Protein AF-A0A353NQR3-F1 (afdb_monomer_lite)

Foldseek 3Di:
DDDPFDQWEEEEEDAAAPVQALHKDKDAFWDQPCVVVPDGDDTTGRIYIYHHQYHDDPPVVVVVVVRDVVSVVVSVVVVVVVVVVVVVVCVVPPPDDPPPDDPPVVVPPDD

Secondary structure (DSSP, 8-state):
---SS---EEEEEEEE-GGGTT-EEEEES-B-TTGGGT-----B-SEEEEEEEEE-STTHHHHHHT--HHHHHHHHHHHHHHHHHHHHHHHHTTTS-------TTTTT---

Sequence (111 aa):
ERFPYPLIIAVDACLGQPKNIGSINMGKGHLQPGTGVHKTLPPVGEIFFSGVVNIGGYLEYLVLQNTRLSQVMKLADCIAQAIVTGHMLDKNNRELPSYKALSPDQARGVK

Structure (mmCIF, N/CA/C/O backbone):
data_AF-A0A353NQR3-F1
#
_entry.id   AF-A0A353NQR3-F1
#
loop_
_atom_site.group_PDB
_atom_site.id
_atom_site.type_symbol
_atom_site.label_atom_id
_atom_site.label_alt_id
_atom_site.label_comp_id
_atom_site.label_asym_id
_atom_site.label_entity_id
_atom_site.label_seq_id
_atom_site.pdbx_PDB_ins_code
_atom_site.Cartn_x
_atom_site.Cartn_y
_atom_site.Cartn_z
_atom_site.occupancy
_atom_site.B_iso_or_equiv
_atom_site.auth_seq_id
_atom_site.auth_comp_id
_atom_site.auth_asym_id
_atom_site.auth_atom_id
_atom_site.pdbx_PDB_model_num
ATOM 1 N N . GLU A 1 1 ? -18.653 -16.774 -3.567 1.00 50.09 1 GLU A N 1
ATOM 2 C CA . GLU A 1 1 ? -19.540 -15.891 -4.359 1.00 50.09 1 GLU A CA 1
ATOM 3 C C . GLU A 1 1 ? -18.769 -15.292 -5.528 1.00 50.09 1 GLU A C 1
ATOM 5 O O . GLU A 1 1 ? -17.559 -15.131 -5.414 1.00 50.09 1 GLU A O 1
ATOM 10 N N . ARG A 1 2 ? -19.436 -15.003 -6.653 1.00 66.69 2 ARG A N 1
ATOM 11 C CA . ARG A 1 2 ? -18.853 -14.267 -7.788 1.00 66.69 2 ARG A CA 1
ATOM 12 C C . ARG A 1 2 ? -19.428 -12.856 -7.793 1.00 66.69 2 ARG A C 1
ATOM 14 O O . ARG A 1 2 ? -20.644 -12.702 -7.815 1.00 66.69 2 ARG A O 1
ATOM 21 N N . PHE A 1 3 ? -18.560 -11.854 -7.814 1.00 80.69 3 PHE A N 1
ATOM 22 C CA . PHE A 1 3 ? -18.946 -10.461 -8.012 1.00 80.69 3 PHE A CA 1
ATOM 23 C C . PHE A 1 3 ? -18.894 -10.176 -9.519 1.00 80.69 3 PHE A C 1
ATOM 25 O O . PHE A 1 3 ? -17.810 -10.275 -10.088 1.00 80.69 3 PHE A O 1
ATOM 32 N N . PRO A 1 4 ? -20.028 -9.903 -10.193 1.00 77.06 4 PRO A N 1
ATOM 33 C CA . PRO A 1 4 ? -20.055 -9.748 -11.650 1.00 77.06 4 PRO A CA 1
ATOM 34 C C . PRO A 1 4 ? -19.356 -8.466 -12.127 1.00 77.06 4 PRO A C 1
ATOM 36 O O . PRO A 1 4 ? -18.815 -8.453 -13.226 1.00 77.06 4 PRO A O 1
ATOM 39 N N . TYR A 1 5 ? -19.318 -7.429 -11.283 1.00 84.88 5 TYR A N 1
ATOM 40 C CA . TYR A 1 5 ? -18.640 -6.153 -11.538 1.00 84.88 5 TYR A CA 1
ATOM 41 C C . TYR A 1 5 ? -17.984 -5.647 -10.244 1.00 84.88 5 TYR A C 1
ATOM 43 O O . TYR A 1 5 ? -18.515 -4.747 -9.592 1.00 84.88 5 TYR A O 1
ATOM 51 N N . PRO A 1 6 ? -16.902 -6.294 -9.783 1.00 88.69 6 PRO A N 1
ATOM 52 C CA . PRO A 1 6 ? -16.222 -5.876 -8.570 1.00 88.69 6 PRO A CA 1
ATOM 53 C C . PRO A 1 6 ? -15.399 -4.618 -8.839 1.00 88.69 6 PRO A C 1
ATOM 55 O O . PRO A 1 6 ? -14.684 -4.558 -9.834 1.00 88.69 6 PRO A O 1
ATOM 58 N N . LEU A 1 7 ? -15.430 -3.666 -7.907 1.00 89.38 7 LEU A N 1
ATOM 59 C CA . LEU A 1 7 ? -14.404 -2.631 -7.836 1.00 89.38 7 LEU A CA 1
ATOM 60 C C . LEU A 1 7 ? -13.082 -3.295 -7.435 1.00 89.38 7 LEU A C 1
ATOM 62 O O . LEU A 1 7 ? -12.968 -3.829 -6.326 1.00 89.38 7 LEU A O 1
ATOM 66 N N . ILE A 1 8 ? -12.086 -3.264 -8.317 1.00 91.88 8 ILE A N 1
ATOM 67 C CA . ILE A 1 8 ? -1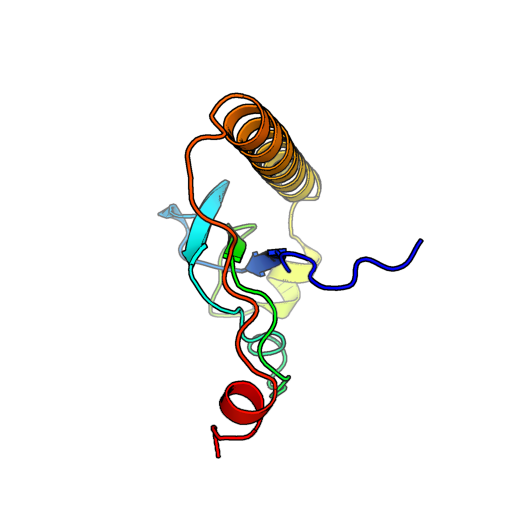0.760 -3.810 -8.007 1.00 91.88 8 ILE A CA 1
ATOM 68 C C . ILE A 1 8 ? -9.903 -2.725 -7.349 1.00 91.88 8 ILE A C 1
ATOM 70 O O . ILE A 1 8 ? -9.582 -1.712 -7.969 1.00 91.88 8 ILE A O 1
ATOM 74 N N . ILE A 1 9 ? -9.497 -2.955 -6.100 1.00 93.81 9 ILE A N 1
ATOM 75 C CA . ILE A 1 9 ? -8.591 -2.071 -5.356 1.00 93.81 9 ILE A CA 1
ATOM 76 C C . ILE A 1 9 ? -7.223 -2.743 -5.268 1.00 93.81 9 ILE A C 1
ATOM 78 O O . ILE A 1 9 ? -7.104 -3.843 -4.728 1.00 93.81 9 ILE A O 1
ATOM 82 N N . ALA A 1 10 ? -6.191 -2.085 -5.789 1.00 94.44 10 ALA A N 1
ATOM 83 C CA . ALA A 1 10 ? -4.818 -2.560 -5.689 1.00 94.44 10 ALA A CA 1
ATOM 84 C C . ALA A 1 10 ? -4.140 -1.992 -4.431 1.00 94.44 10 ALA A C 1
ATOM 86 O O . ALA A 1 10 ? -4.269 -0.808 -4.126 1.00 94.44 10 ALA A O 1
ATOM 87 N N . VAL A 1 11 ? -3.412 -2.833 -3.697 1.00 94.50 11 VAL A N 1
ATOM 88 C CA . VAL A 1 11 ? -2.669 -2.431 -2.496 1.00 94.50 11 VAL A CA 1
ATOM 89 C C . VAL A 1 11 ? -1.225 -2.876 -2.650 1.00 94.50 11 VAL A C 1
ATOM 91 O O . VAL A 1 11 ? -0.970 -4.040 -2.951 1.00 94.50 11 VAL A O 1
ATOM 94 N N . ASP A 1 12 ? -0.300 -1.946 -2.447 1.00 92.25 12 ASP A N 1
ATOM 95 C CA . ASP A 1 12 ? 1.131 -2.164 -2.628 1.00 92.25 12 ASP A CA 1
ATOM 96 C C . ASP A 1 12 ? 1.958 -1.518 -1.506 1.00 92.25 12 ASP A C 1
ATOM 98 O O . ASP A 1 12 ? 1.507 -0.623 -0.780 1.00 92.25 12 ASP A O 1
ATOM 102 N N . ALA A 1 13 ? 3.191 -1.985 -1.366 1.00 90.56 13 ALA A N 1
ATOM 103 C CA . ALA A 1 13 ? 4.201 -1.422 -0.490 1.00 90.56 13 ALA A CA 1
ATOM 104 C C . ALA A 1 13 ? 5.428 -1.068 -1.328 1.00 90.56 13 ALA A C 1
ATOM 106 O O . ALA A 1 13 ? 6.010 -1.922 -1.992 1.00 90.56 13 ALA A O 1
ATOM 107 N N . CYS A 1 14 ? 5.849 0.191 -1.263 1.00 89.62 14 CYS A N 1
ATOM 108 C CA . CYS A 1 14 ? 6.945 0.696 -2.071 1.00 89.62 14 CYS A CA 1
ATOM 109 C C . CYS A 1 14 ? 8.063 1.293 -1.216 1.00 89.62 14 CYS A C 1
ATOM 111 O O . CYS A 1 14 ? 7.899 1.620 -0.035 1.00 89.62 14 CYS A O 1
ATOM 113 N N . LEU A 1 15 ? 9.228 1.426 -1.841 1.00 90.81 15 LEU A N 1
ATOM 114 C CA . LEU A 1 15 ? 10.353 2.168 -1.297 1.00 90.81 15 LEU A CA 1
ATOM 115 C C . LEU A 1 15 ? 10.328 3.597 -1.844 1.00 90.81 15 LEU A C 1
ATOM 117 O O . LEU A 1 15 ? 9.931 3.828 -2.987 1.00 90.81 15 LEU A O 1
ATOM 121 N N . GLY A 1 16 ? 10.739 4.572 -1.036 1.00 90.56 16 GLY A N 1
ATOM 122 C CA . GLY A 1 16 ? 10.623 5.982 -1.404 1.00 90.56 16 GLY A CA 1
ATOM 123 C C . GLY A 1 16 ? 11.652 6.887 -0.743 1.00 90.56 16 GLY A C 1
ATOM 124 O O . GLY A 1 16 ? 12.628 6.443 -0.148 1.00 90.56 16 GLY A O 1
ATOM 125 N N . GLN A 1 17 ? 11.455 8.199 -0.864 1.00 91.06 17 GLN A N 1
ATOM 126 C CA . GLN A 1 17 ? 12.346 9.168 -0.224 1.00 91.06 17 GLN A CA 1
ATOM 127 C C . GLN A 1 17 ? 12.203 9.111 1.308 1.00 91.06 17 GLN A C 1
ATOM 129 O O . GLN A 1 17 ? 11.088 8.909 1.790 1.00 91.06 17 GLN A O 1
ATOM 134 N N . PRO A 1 18 ? 13.269 9.387 2.086 1.00 90.19 18 PRO A N 1
ATOM 135 C CA . PRO A 1 18 ? 13.224 9.319 3.549 1.00 90.19 18 PRO A CA 1
ATOM 136 C C . PRO A 1 18 ? 12.085 10.124 4.188 1.00 90.19 18 PRO A C 1
ATOM 138 O O . PRO A 1 18 ? 11.436 9.659 5.118 1.00 90.19 18 PRO A O 1
ATOM 141 N N . LYS A 1 19 ? 11.787 11.306 3.638 1.00 94.06 19 LYS A N 1
ATOM 142 C CA . LYS A 1 19 ? 10.695 12.181 4.096 1.00 94.06 19 LYS A CA 1
ATOM 143 C C . LYS A 1 19 ? 9.289 11.591 3.915 1.00 94.06 19 LYS A C 1
ATOM 145 O O . LYS A 1 19 ? 8.348 12.084 4.522 1.00 94.06 19 LYS A O 1
ATOM 150 N N . ASN A 1 20 ? 9.149 10.580 3.060 1.00 93.88 20 ASN A N 1
ATOM 151 C CA . ASN A 1 20 ? 7.876 9.947 2.741 1.00 93.88 20 ASN A CA 1
ATOM 152 C C . ASN A 1 20 ? 7.687 8.621 3.489 1.00 93.88 20 ASN A C 1
ATOM 154 O O . ASN A 1 20 ? 6.626 8.028 3.363 1.00 93.88 20 ASN A O 1
ATOM 158 N N . ILE A 1 21 ? 8.671 8.121 4.247 1.00 93.50 21 ILE A N 1
ATOM 159 C CA . ILE A 1 21 ? 8.506 6.856 4.980 1.00 93.50 21 ILE A CA 1
ATOM 160 C C . ILE A 1 21 ? 7.326 6.974 5.947 1.00 93.50 21 ILE A C 1
ATOM 162 O O . ILE A 1 21 ? 7.251 7.911 6.741 1.00 93.50 21 ILE A O 1
ATOM 166 N N . GLY A 1 22 ? 6.422 5.998 5.897 1.00 93.88 22 GLY A N 1
ATOM 167 C CA . GLY A 1 22 ? 5.192 5.995 6.682 1.00 93.88 22 GLY A CA 1
ATOM 168 C C . GLY A 1 22 ? 4.039 6.772 6.043 1.00 93.88 22 GLY A C 1
ATOM 169 O O . GLY A 1 22 ? 2.980 6.867 6.660 1.00 93.88 22 GLY A O 1
ATOM 170 N N . SER A 1 23 ? 4.206 7.312 4.832 1.00 96.75 23 SER A N 1
ATOM 171 C CA . SER A 1 23 ? 3.101 7.892 4.073 1.00 96.75 23 SER A CA 1
ATOM 172 C C . SER A 1 23 ? 2.344 6.836 3.264 1.00 96.75 23 SER A C 1
ATOM 174 O O . SER A 1 23 ? 2.860 5.759 2.947 1.00 96.75 23 SER A O 1
ATOM 176 N N . ILE A 1 24 ? 1.098 7.167 2.923 1.00 97.06 24 ILE A N 1
ATOM 177 C CA . ILE A 1 24 ? 0.233 6.382 2.043 1.00 97.06 24 ILE A CA 1
ATOM 178 C C . ILE A 1 24 ? -0.107 7.254 0.839 1.00 97.06 24 ILE A C 1
ATOM 180 O O . ILE A 1 24 ? -0.612 8.365 0.992 1.00 97.06 24 ILE A O 1
ATOM 184 N N . ASN A 1 25 ? 0.151 6.738 -0.357 1.00 94.50 25 ASN A N 1
ATOM 185 C CA . ASN A 1 25 ? -0.319 7.322 -1.604 1.00 94.50 25 ASN A CA 1
ATOM 186 C C . ASN A 1 25 ? -1.620 6.631 -2.011 1.00 94.50 25 ASN A C 1
ATOM 188 O O . ASN A 1 25 ? -1.703 5.405 -1.960 1.00 94.50 25 ASN A O 1
ATOM 192 N N . MET A 1 26 ? -2.610 7.408 -2.441 1.00 94.31 26 MET A N 1
ATOM 193 C CA . MET A 1 26 ? -3.878 6.906 -2.962 1.00 94.31 26 MET A CA 1
ATOM 194 C C . MET A 1 26 ? -4.208 7.627 -4.265 1.00 94.31 26 MET A C 1
ATOM 196 O O . MET A 1 26 ? -3.962 8.827 -4.392 1.00 94.31 26 MET A O 1
ATOM 200 N N . GLY A 1 27 ? -4.800 6.916 -5.219 1.00 91.81 27 GLY A N 1
ATOM 201 C CA . GLY A 1 27 ? -5.246 7.518 -6.468 1.00 91.81 27 GLY A CA 1
ATOM 202 C C . GLY A 1 27 ? -6.267 6.670 -7.210 1.00 91.81 27 GLY A C 1
ATOM 203 O O . GLY A 1 27 ? -6.490 5.502 -6.889 1.00 91.81 27 GLY A O 1
ATOM 204 N N . LYS A 1 28 ? -6.891 7.286 -8.217 1.00 90.94 28 LYS A N 1
ATOM 205 C CA . LYS A 1 28 ? -7.693 6.582 -9.224 1.00 90.94 28 LYS A CA 1
ATOM 206 C C . LYS A 1 28 ? -6.766 6.046 -10.318 1.00 90.94 28 LYS A C 1
ATOM 208 O O . LYS A 1 28 ? -5.809 6.722 -10.690 1.00 90.94 28 LYS A O 1
ATOM 213 N N . GLY A 1 29 ? -7.084 4.872 -10.847 1.00 87.88 29 GLY A N 1
ATOM 214 C CA . GLY A 1 29 ? -6.301 4.157 -11.849 1.00 87.88 29 GLY A CA 1
ATOM 215 C C . GLY A 1 29 ? -5.616 2.908 -11.294 1.00 87.88 29 GLY A C 1
ATOM 216 O O . GLY A 1 29 ? -5.861 2.478 -10.168 1.00 87.88 29 GLY A O 1
ATOM 217 N N . HIS A 1 30 ? -4.753 2.337 -12.125 1.00 86.31 30 HIS A N 1
ATOM 218 C CA . HIS A 1 30 ? -4.103 1.048 -11.904 1.00 86.31 30 HIS A CA 1
ATOM 219 C C . HIS A 1 30 ? -2.664 1.194 -11.404 1.00 86.31 30 HIS A C 1
ATOM 221 O O . HIS A 1 30 ? -1.932 2.092 -11.829 1.00 86.31 30 HIS A O 1
ATOM 227 N N . LEU A 1 31 ? -2.229 0.241 -10.580 1.00 86.00 31 LEU A N 1
ATOM 228 C CA . LEU A 1 31 ? -0.817 0.020 -10.269 1.00 86.00 31 LEU A CA 1
ATOM 229 C C . LEU A 1 31 ? -0.146 -0.825 -11.350 1.00 86.00 31 LEU A C 1
ATOM 231 O O . LEU A 1 31 ? -0.770 -1.713 -11.928 1.00 86.00 31 LEU A O 1
ATOM 235 N N . GLN A 1 32 ? 1.142 -0.574 -11.581 1.00 85.25 32 GLN A N 1
ATOM 236 C CA . GLN A 1 32 ? 2.010 -1.409 -12.414 1.00 85.25 32 GLN A CA 1
ATOM 237 C C . GLN A 1 32 ? 2.951 -2.212 -11.504 1.00 85.25 32 GLN A C 1
ATOM 239 O O . GLN A 1 32 ? 3.995 -1.691 -11.100 1.00 85.25 32 GLN A O 1
ATOM 244 N N . PRO A 1 33 ? 2.586 -3.449 -11.120 1.00 80.38 33 PRO A N 1
ATOM 245 C CA . PRO A 1 33 ? 3.405 -4.239 -10.213 1.00 80.38 33 PRO A CA 1
ATOM 246 C C . PRO A 1 33 ? 4.683 -4.746 -10.899 1.00 80.38 33 PRO A C 1
ATOM 248 O O . PRO A 1 33 ? 4.754 -4.877 -12.119 1.00 80.38 33 PRO A O 1
ATOM 251 N N . GLY A 1 34 ? 5.699 -5.084 -10.102 1.00 73.81 34 GLY A N 1
ATOM 252 C CA . GLY A 1 34 ? 6.917 -5.745 -10.593 1.00 73.81 34 GLY A CA 1
ATOM 253 C C . GLY A 1 34 ? 8.050 -4.819 -11.044 1.00 73.81 34 GLY A C 1
ATOM 254 O O . GLY A 1 34 ? 9.132 -5.313 -11.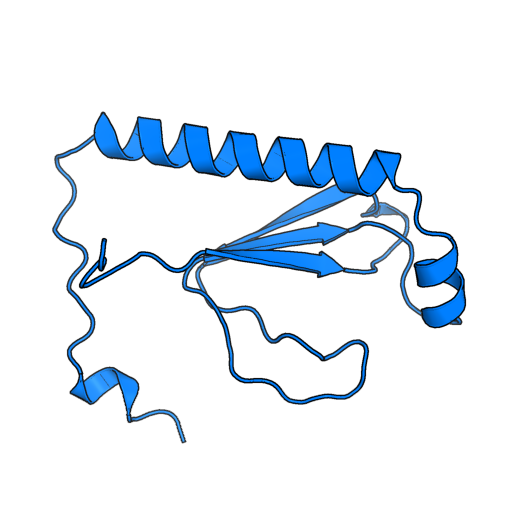365 1.00 73.81 34 GLY A O 1
ATOM 255 N N . THR A 1 35 ? 7.863 -3.498 -10.991 1.00 71.75 35 THR A N 1
ATOM 256 C CA . THR A 1 35 ? 8.891 -2.501 -11.345 1.00 71.75 35 THR A CA 1
ATOM 257 C C . THR A 1 35 ? 10.168 -2.645 -10.511 1.00 71.75 35 THR A C 1
ATOM 259 O O . THR A 1 35 ? 11.259 -2.655 -11.076 1.00 71.75 35 THR A O 1
ATOM 262 N N . GLY A 1 36 ? 10.042 -2.874 -9.199 1.00 67.44 36 GLY A N 1
ATOM 263 C CA . GLY A 1 36 ? 11.175 -3.090 -8.282 1.00 67.44 36 GLY A CA 1
ATOM 264 C C . GLY A 1 36 ? 11.934 -4.413 -8.469 1.00 67.44 36 GLY A C 1
ATOM 265 O O . GLY A 1 36 ? 12.952 -4.637 -7.825 1.00 67.44 36 GLY A O 1
ATOM 266 N N . VAL A 1 37 ? 11.456 -5.305 -9.344 1.00 73.44 37 VAL A N 1
ATOM 267 C CA . VAL A 1 37 ? 12.134 -6.565 -9.706 1.00 73.44 37 VAL A CA 1
ATOM 268 C C . VAL A 1 37 ? 12.323 -6.701 -11.220 1.00 73.44 37 VAL A C 1
ATOM 270 O O . VAL A 1 37 ? 12.481 -7.810 -11.729 1.00 73.44 37 VAL A O 1
ATOM 273 N N . HIS A 1 38 ? 12.281 -5.577 -11.945 1.00 70.38 38 HIS A N 1
ATOM 274 C CA . HIS A 1 38 ? 12.439 -5.502 -13.402 1.00 70.38 38 HIS A CA 1
ATOM 275 C C . HIS A 1 38 ? 11.503 -6.433 -14.190 1.00 70.38 38 HIS A C 1
ATOM 277 O O . HIS A 1 38 ? 11.868 -6.959 -15.243 1.00 70.38 38 HIS A O 1
ATOM 283 N N . LYS A 1 39 ? 10.279 -6.638 -13.690 1.00 76.88 39 LYS A N 1
ATOM 284 C CA . LYS A 1 39 ? 9.225 -7.365 -14.401 1.00 76.88 39 LYS A CA 1
ATOM 285 C C . LYS A 1 39 ? 8.174 -6.398 -14.918 1.00 76.88 39 LYS A C 1
ATOM 287 O O . LYS A 1 39 ? 7.742 -5.496 -14.208 1.00 76.88 39 LYS A O 1
ATOM 292 N N . THR A 1 40 ? 7.717 -6.648 -16.138 1.00 78.19 40 THR A N 1
ATOM 293 C CA . THR A 1 40 ? 6.549 -5.980 -16.711 1.00 78.19 40 THR A CA 1
ATOM 294 C C . THR A 1 40 ? 5.333 -6.862 -16.466 1.00 78.19 40 THR A C 1
ATOM 296 O O . THR A 1 40 ? 5.194 -7.919 -17.080 1.00 78.19 40 THR A O 1
ATOM 299 N N . LEU A 1 41 ? 4.483 -6.458 -15.525 1.00 83.38 41 LEU A N 1
ATOM 300 C CA . LEU A 1 41 ? 3.242 -7.154 -15.193 1.00 83.38 41 LEU A CA 1
ATOM 301 C C . LEU A 1 41 ? 2.034 -6.318 -15.636 1.00 83.38 41 LEU A C 1
ATOM 303 O O . LEU A 1 41 ? 2.144 -5.092 -15.730 1.00 83.38 41 LEU A O 1
ATOM 30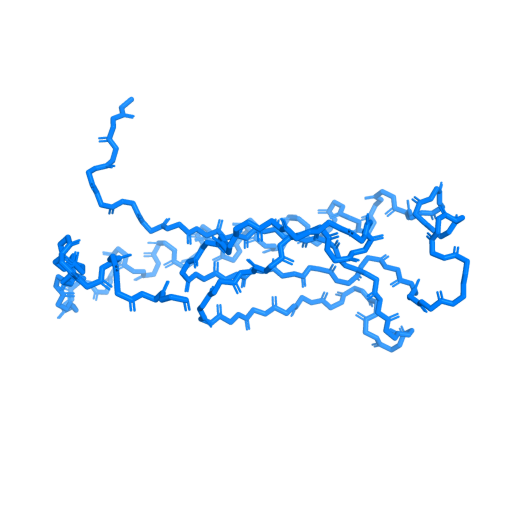7 N N . PRO A 1 42 ? 0.885 -6.957 -15.923 1.00 83.94 42 PRO A N 1
ATOM 308 C CA . PRO A 1 42 ? -0.314 -6.233 -16.322 1.00 83.94 42 PRO A CA 1
ATOM 309 C C . PRO A 1 42 ? -0.776 -5.262 -15.221 1.00 83.94 42 PRO A C 1
ATOM 311 O O . PRO A 1 42 ? -0.618 -5.567 -14.034 1.00 83.94 42 PRO A O 1
ATOM 314 N N . PRO A 1 43 ? -1.359 -4.109 -15.597 1.00 87.06 43 PRO A N 1
ATOM 315 C CA . PRO A 1 43 ? -1.892 -3.142 -14.646 1.00 87.06 43 PRO A CA 1
ATOM 316 C C . PRO A 1 43 ? -3.022 -3.742 -13.800 1.00 87.06 43 PRO A C 1
ATOM 318 O O . PRO A 1 43 ? -3.847 -4.504 -14.307 1.00 87.06 43 PRO A O 1
ATOM 321 N N . VAL A 1 44 ? -3.082 -3.378 -12.516 1.00 89.19 44 VAL A N 1
ATOM 322 C CA . VAL A 1 44 ? -4.074 -3.899 -11.561 1.00 89.19 44 VAL A CA 1
ATOM 323 C C . VAL A 1 44 ? -4.797 -2.758 -10.854 1.00 89.19 44 VAL A C 1
ATOM 325 O O . VAL A 1 44 ? -4.162 -1.863 -10.299 1.00 89.19 44 VAL A O 1
ATOM 328 N N . GLY A 1 45 ? -6.127 -2.842 -10.813 1.00 90.69 45 GLY A N 1
ATOM 329 C CA . GLY A 1 45 ? -6.983 -1.969 -10.012 1.00 90.69 45 GLY A CA 1
ATOM 330 C C . GLY A 1 45 ? -7.548 -0.752 -10.742 1.00 90.69 45 GLY A C 1
ATOM 331 O O . GLY A 1 45 ? -7.034 -0.293 -11.757 1.00 90.69 45 GLY A O 1
ATOM 332 N N . GLU A 1 46 ? -8.642 -0.243 -10.191 1.00 92.69 46 GLU A N 1
ATOM 333 C CA . GLU A 1 46 ? -9.293 1.020 -10.563 1.00 92.69 46 GLU A CA 1
ATOM 334 C C . GLU A 1 46 ? -9.016 2.121 -9.534 1.00 92.69 46 GLU A C 1
ATOM 336 O O . GLU A 1 46 ? -9.141 3.314 -9.817 1.00 92.69 46 GLU A O 1
ATOM 341 N N . ILE A 1 47 ? -8.655 1.707 -8.322 1.00 94.06 47 ILE A N 1
ATOM 342 C CA . ILE A 1 47 ? -8.150 2.533 -7.233 1.00 94.06 47 ILE A CA 1
ATOM 343 C C . ILE A 1 47 ? -6.915 1.822 -6.705 1.00 94.06 47 ILE A C 1
ATOM 345 O O . ILE A 1 47 ? -6.878 0.587 -6.658 1.00 94.06 47 ILE A O 1
ATOM 349 N N . PHE A 1 48 ? -5.933 2.592 -6.256 1.00 95.00 48 PHE A N 1
ATOM 350 C CA . PHE A 1 48 ? -4.781 2.024 -5.587 1.00 95.00 48 PHE A CA 1
ATOM 351 C C . PHE A 1 48 ? -4.441 2.707 -4.271 1.00 95.00 48 PHE A C 1
ATOM 353 O O . PHE A 1 48 ? -4.702 3.897 -4.082 1.00 95.00 48 PHE A O 1
ATOM 360 N N . PHE A 1 49 ? -3.786 1.935 -3.409 1.00 96.38 49 PHE A N 1
ATOM 361 C CA . PHE A 1 49 ? -3.072 2.397 -2.231 1.00 96.38 49 PHE A CA 1
ATOM 362 C C . PHE A 1 49 ? -1.631 1.894 -2.284 1.00 96.38 49 PHE A C 1
ATOM 364 O O . PHE A 1 49 ? -1.392 0.725 -2.578 1.00 96.38 49 PHE A O 1
ATOM 371 N N . SER A 1 50 ? -0.673 2.758 -1.966 1.00 94.44 50 SER A N 1
ATOM 372 C CA . SER A 1 50 ? 0.738 2.391 -1.854 1.00 94.44 50 SER A CA 1
ATOM 373 C C . SER A 1 50 ? 1.332 2.976 -0.581 1.00 94.44 50 SER A C 1
ATOM 375 O O . SER A 1 50 ? 1.394 4.197 -0.435 1.00 94.44 50 SER A O 1
ATOM 377 N N . GLY A 1 51 ? 1.788 2.119 0.330 1.00 94.94 51 GLY A N 1
ATOM 378 C CA . GLY A 1 51 ? 2.488 2.537 1.548 1.00 94.94 51 GLY A CA 1
ATOM 379 C C . GLY A 1 51 ? 3.994 2.645 1.319 1.00 94.94 51 GLY A C 1
ATOM 380 O O . GLY A 1 51 ? 4.597 1.706 0.803 1.00 94.94 51 GLY A O 1
ATOM 381 N N . VAL A 1 52 ? 4.619 3.755 1.719 1.00 94.62 52 VAL A N 1
ATOM 382 C CA . VAL A 1 52 ? 6.083 3.899 1.652 1.00 94.62 52 VAL A CA 1
ATOM 383 C C . VAL A 1 52 ? 6.693 3.290 2.912 1.00 94.62 52 VAL A C 1
ATOM 385 O O . VAL A 1 52 ? 6.683 3.899 3.984 1.00 94.62 52 VAL A O 1
ATOM 388 N N . VAL A 1 53 ? 7.205 2.067 2.796 1.00 93.31 53 VAL A N 1
ATOM 389 C CA . VAL A 1 53 ? 7.628 1.269 3.960 1.00 93.31 53 VAL A CA 1
ATOM 390 C C . VAL A 1 53 ? 9.078 1.509 4.360 1.00 93.31 53 VAL A C 1
ATOM 392 O O . VAL A 1 53 ? 9.441 1.251 5.505 1.00 93.31 53 VAL A O 1
ATOM 395 N N . ASN A 1 54 ? 9.916 1.982 3.433 1.00 91.81 54 ASN A N 1
ATOM 396 C CA . ASN A 1 54 ? 11.325 2.260 3.697 1.00 91.81 54 ASN A CA 1
ATOM 397 C C . ASN A 1 54 ? 11.958 3.146 2.603 1.00 91.81 54 ASN A C 1
ATOM 399 O O . ASN A 1 54 ? 11.289 3.563 1.654 1.00 91.81 54 ASN A O 1
ATOM 403 N N . ILE A 1 55 ? 13.251 3.439 2.750 1.00 90.19 55 ILE A N 1
ATOM 404 C CA . ILE A 1 55 ? 14.049 4.226 1.802 1.00 90.19 55 ILE A CA 1
ATOM 405 C C . ILE A 1 55 ? 14.291 3.427 0.509 1.00 90.19 55 ILE A C 1
ATOM 407 O O . ILE A 1 55 ? 14.693 2.272 0.565 1.00 90.19 55 ILE A O 1
ATOM 411 N N . GLY A 1 56 ? 14.070 4.041 -0.652 1.00 85.38 56 GLY A N 1
ATOM 412 C CA . GLY A 1 56 ? 14.433 3.488 -1.967 1.00 85.38 56 GLY A CA 1
ATOM 413 C C . GLY A 1 56 ? 15.754 4.040 -2.503 1.00 85.38 56 GLY A C 1
ATOM 414 O O . GLY A 1 56 ? 16.290 5.010 -1.959 1.00 85.38 56 GLY A O 1
ATOM 415 N N . GLY A 1 57 ? 16.266 3.458 -3.591 1.00 80.56 57 GLY A N 1
ATOM 416 C CA . GLY A 1 57 ? 17.495 3.909 -4.250 1.00 80.56 57 GLY A CA 1
ATOM 417 C C . GLY A 1 57 ? 18.620 2.877 -4.206 1.00 80.56 57 GLY A C 1
ATOM 418 O O . GLY A 1 57 ? 18.475 1.760 -4.682 1.00 80.56 57 GLY A O 1
ATOM 419 N N . TYR A 1 58 ? 19.797 3.241 -3.699 1.00 71.75 58 TYR A N 1
ATOM 420 C CA . TYR A 1 58 ? 20.904 2.286 -3.648 1.00 71.75 58 TYR A CA 1
ATOM 421 C C . TYR A 1 58 ? 20.608 1.195 -2.611 1.00 71.75 58 TYR A C 1
ATOM 423 O O . TYR A 1 58 ? 20.213 1.501 -1.487 1.00 71.75 58 TYR A O 1
ATOM 431 N N . LEU A 1 59 ? 20.865 -0.069 -2.970 1.00 73.69 59 LEU A N 1
ATOM 432 C CA . LEU A 1 59 ? 20.787 -1.215 -2.055 1.00 73.69 59 LEU A CA 1
ATOM 433 C C . LEU A 1 59 ? 19.365 -1.675 -1.657 1.00 73.69 59 LEU A C 1
ATOM 435 O O . LEU A 1 59 ? 19.190 -2.271 -0.593 1.00 73.69 59 LEU A O 1
ATOM 439 N N . GLU A 1 60 ? 18.362 -1.471 -2.520 1.00 72.44 60 GLU A N 1
ATOM 440 C CA . GLU A 1 60 ? 16.943 -1.799 -2.256 1.00 72.44 60 GLU A CA 1
ATOM 441 C C . GLU A 1 60 ? 16.726 -3.220 -1.729 1.00 72.44 60 GLU A C 1
ATOM 443 O O . GLU A 1 60 ? 15.948 -3.422 -0.802 1.00 72.44 60 GLU A O 1
ATOM 448 N N . TYR A 1 61 ? 17.469 -4.203 -2.243 1.00 68.75 61 TYR A N 1
ATOM 449 C CA . TYR A 1 61 ? 17.384 -5.582 -1.764 1.00 68.75 61 TYR A CA 1
ATOM 450 C C . TYR A 1 61 ? 17.727 -5.718 -0.271 1.00 68.75 61 TYR A C 1
ATOM 452 O O . TYR A 1 61 ? 17.005 -6.379 0.471 1.00 68.75 61 TYR A O 1
ATOM 460 N N . LEU A 1 62 ? 18.795 -5.064 0.200 1.00 66.88 62 LEU A N 1
ATOM 461 C CA . LEU A 1 62 ? 19.172 -5.095 1.618 1.00 66.88 62 LEU A CA 1
ATOM 462 C C . LEU A 1 62 ? 18.189 -4.301 2.479 1.00 66.88 62 LEU A C 1
ATOM 464 O O . LEU A 1 62 ? 17.915 -4.692 3.613 1.00 66.88 62 LEU A O 1
ATOM 468 N N . VAL A 1 63 ? 17.618 -3.228 1.937 1.00 74.62 63 VAL A N 1
ATOM 469 C CA . VAL A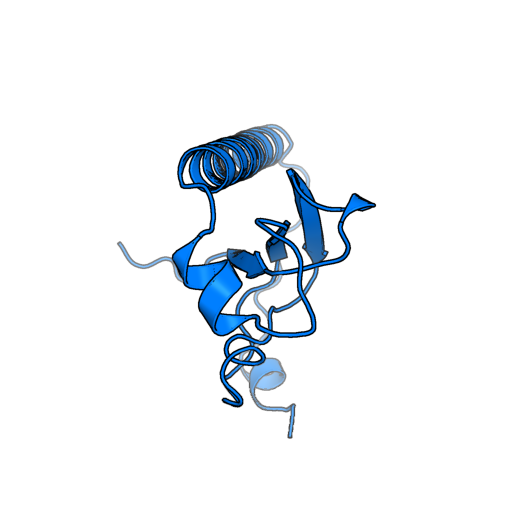 1 63 ? 16.574 -2.463 2.620 1.00 74.62 63 VAL A CA 1
ATOM 470 C C . VAL A 1 63 ? 15.300 -3.294 2.785 1.00 74.62 63 VAL A C 1
ATOM 472 O O . VAL A 1 63 ? 14.728 -3.295 3.873 1.00 74.62 63 VAL A O 1
ATOM 475 N N . LEU A 1 64 ? 14.899 -4.060 1.766 1.00 70.06 64 LEU A N 1
ATOM 476 C CA . LEU A 1 64 ? 13.748 -4.966 1.828 1.00 70.06 64 LEU A CA 1
ATOM 477 C C . LEU A 1 64 ? 13.930 -6.045 2.901 1.00 70.06 64 LEU A C 1
ATOM 479 O O . LEU A 1 64 ? 12.990 -6.327 3.640 1.00 70.06 64 LEU A O 1
ATOM 483 N N . GLN A 1 65 ? 15.146 -6.579 3.050 1.00 74.31 65 GLN A N 1
ATOM 484 C CA . GLN A 1 65 ? 15.488 -7.526 4.121 1.00 74.31 65 GLN A CA 1
ATOM 485 C C . GLN A 1 65 ? 15.459 -6.893 5.527 1.00 74.31 65 GLN A C 1
ATOM 487 O O . GLN A 1 65 ? 15.415 -7.611 6.521 1.00 74.31 65 GLN A O 1
ATOM 492 N N . ASN A 1 66 ? 15.469 -5.558 5.627 1.00 74.38 66 ASN A N 1
ATOM 493 C CA . ASN A 1 66 ? 15.505 -4.808 6.889 1.00 74.38 66 ASN A CA 1
ATOM 494 C C . ASN A 1 66 ? 14.276 -3.904 7.102 1.00 74.38 66 ASN A C 1
ATOM 496 O O . ASN A 1 66 ? 14.265 -3.061 8.006 1.00 74.38 66 ASN A O 1
ATOM 500 N N . THR A 1 67 ? 13.224 -4.060 6.295 1.00 82.06 67 THR A N 1
ATOM 501 C CA . THR A 1 67 ? 11.977 -3.316 6.483 1.00 82.06 67 THR A CA 1
ATOM 502 C C . THR A 1 67 ? 11.317 -3.735 7.792 1.00 82.06 67 THR A C 1
ATOM 504 O O . THR A 1 67 ? 11.042 -4.908 8.043 1.00 82.06 67 THR A O 1
ATOM 507 N N . ARG A 1 68 ? 11.036 -2.750 8.649 1.00 88.06 68 ARG A N 1
ATOM 508 C CA . ARG A 1 68 ? 10.419 -2.987 9.956 1.00 88.06 68 ARG A CA 1
ATOM 509 C C . ARG A 1 68 ? 8.976 -3.447 9.762 1.00 88.06 68 ARG A C 1
ATOM 511 O O . ARG A 1 68 ? 8.120 -2.648 9.389 1.00 88.06 68 ARG A O 1
ATOM 518 N N . LEU A 1 69 ? 8.686 -4.704 10.099 1.00 91.81 69 LEU A N 1
ATOM 519 C CA . LEU A 1 69 ? 7.336 -5.272 9.999 1.00 91.81 69 LEU A CA 1
ATOM 520 C C . LEU A 1 69 ? 6.283 -4.420 10.728 1.00 91.81 69 LEU A C 1
ATOM 522 O O . LEU A 1 69 ? 5.182 -4.239 10.228 1.00 91.81 69 LEU A O 1
ATOM 526 N N . SER A 1 70 ? 6.630 -3.816 11.867 1.00 93.12 70 SER A N 1
ATOM 527 C CA . SER A 1 70 ? 5.717 -2.937 12.610 1.00 93.12 70 SER A CA 1
ATOM 528 C C . SER A 1 70 ? 5.282 -1.688 11.833 1.00 93.12 70 SER A C 1
ATOM 530 O O . SER A 1 70 ? 4.183 -1.193 12.065 1.00 93.12 70 SER A O 1
ATOM 532 N N . GLN A 1 71 ? 6.103 -1.171 10.913 1.00 91.88 71 GLN A N 1
ATOM 533 C CA . GLN A 1 71 ? 5.706 -0.083 10.011 1.00 91.88 71 GLN A CA 1
ATOM 534 C C . GLN A 1 71 ? 4.750 -0.584 8.930 1.00 91.88 71 GLN A C 1
ATOM 536 O O . GLN A 1 71 ? 3.728 0.053 8.689 1.00 91.88 71 GLN A O 1
ATOM 541 N N . VAL A 1 72 ? 5.044 -1.745 8.339 1.00 94.50 72 VAL A N 1
ATOM 542 C CA . VAL A 1 72 ? 4.174 -2.384 7.341 1.00 94.50 72 VAL A CA 1
ATOM 543 C C . VAL A 1 72 ? 2.785 -2.639 7.924 1.00 94.50 72 VAL A C 1
ATOM 545 O O . VAL A 1 72 ? 1.795 -2.235 7.323 1.00 94.50 72 VAL A O 1
ATOM 548 N N . MET A 1 73 ? 2.713 -3.224 9.124 1.00 96.44 73 MET A N 1
ATOM 549 C CA . MET A 1 73 ? 1.439 -3.511 9.788 1.00 96.44 73 MET A CA 1
ATOM 550 C C . MET A 1 73 ? 0.632 -2.236 10.055 1.00 96.44 73 MET A C 1
ATOM 552 O O . MET A 1 73 ? -0.544 -2.186 9.723 1.00 96.44 73 MET A O 1
ATOM 556 N N . LYS A 1 74 ? 1.271 -1.161 10.541 1.00 96.44 74 LYS A N 1
ATOM 557 C CA . LYS A 1 74 ? 0.592 0.130 10.763 1.00 96.44 74 LYS A CA 1
ATOM 558 C C . LYS A 1 74 ? -0.003 0.719 9.482 1.00 96.44 74 LYS A C 1
ATOM 560 O O . LYS A 1 74 ? -1.109 1.253 9.509 1.00 96.44 74 LYS A O 1
ATOM 565 N N . LEU A 1 75 ? 0.731 0.645 8.371 1.00 97.31 75 LEU A N 1
ATOM 566 C CA . LEU A 1 75 ? 0.253 1.136 7.076 1.00 97.31 75 LEU A CA 1
ATOM 567 C C . LEU A 1 75 ? -0.895 0.273 6.547 1.00 97.31 75 LEU A C 1
ATOM 569 O O . LEU A 1 75 ? -1.896 0.817 6.086 1.00 97.31 75 LEU A O 1
ATOM 573 N N . ALA A 1 76 ? -0.778 -1.051 6.662 1.00 96.94 76 ALA A N 1
ATOM 574 C CA . ALA A 1 76 ? -1.825 -1.986 6.266 1.00 96.94 76 ALA A CA 1
ATOM 575 C C . ALA A 1 76 ? -3.122 -1.762 7.062 1.00 96.94 76 ALA A C 1
ATOM 577 O O . ALA A 1 76 ? -4.189 -1.671 6.457 1.00 96.94 76 ALA A O 1
ATOM 578 N N . ASP A 1 77 ? -3.028 -1.586 8.383 1.00 98.06 77 ASP A N 1
ATOM 579 C CA . ASP A 1 77 ? -4.180 -1.308 9.247 1.00 98.06 77 ASP A CA 1
ATOM 580 C C . ASP A 1 77 ? -4.871 0.004 8.854 1.00 98.06 77 ASP A C 1
ATOM 582 O O . ASP A 1 77 ? -6.097 0.063 8.749 1.00 98.06 77 ASP A O 1
ATOM 586 N N . CYS A 1 78 ? -4.090 1.053 8.577 1.00 98.00 78 CYS A N 1
ATOM 587 C CA . CYS A 1 78 ? -4.621 2.341 8.138 1.00 98.00 78 CYS A CA 1
ATOM 588 C C . CYS A 1 78 ? -5.338 2.236 6.780 1.00 98.00 78 CYS A C 1
ATOM 590 O O . CYS A 1 78 ? -6.458 2.731 6.635 1.00 98.00 78 CYS A O 1
ATOM 592 N N . ILE A 1 79 ? -4.742 1.542 5.802 1.00 97.94 79 ILE A N 1
ATOM 593 C CA . ILE A 1 79 ? -5.360 1.308 4.486 1.00 97.94 79 ILE A CA 1
ATOM 594 C C . ILE A 1 79 ? -6.645 0.483 4.632 1.00 97.94 79 ILE A C 1
ATOM 596 O O . ILE A 1 79 ? -7.668 0.830 4.041 1.00 97.94 79 ILE A O 1
ATOM 600 N N . ALA A 1 80 ? -6.633 -0.572 5.450 1.00 97.81 80 ALA A N 1
ATOM 601 C CA . ALA A 1 80 ? -7.810 -1.399 5.698 1.00 97.81 80 ALA A CA 1
ATOM 602 C C . ALA A 1 80 ? -8.958 -0.579 6.309 1.00 97.81 80 ALA A C 1
ATOM 604 O O . ALA A 1 80 ? -10.092 -0.648 5.829 1.00 97.81 80 ALA A O 1
ATOM 605 N N . GLN A 1 81 ? -8.664 0.256 7.311 1.00 97.75 81 GLN A N 1
ATOM 606 C CA . GLN A 1 81 ? -9.646 1.163 7.910 1.00 97.75 81 GLN A CA 1
ATOM 607 C C . GLN A 1 81 ? -10.192 2.174 6.896 1.00 97.75 81 GLN A C 1
ATOM 609 O O . GLN A 1 81 ? -11.400 2.421 6.880 1.00 97.75 81 GLN A O 1
ATOM 614 N N . ALA A 1 82 ? -9.341 2.722 6.025 1.00 96.50 82 ALA A N 1
ATOM 615 C CA . ALA A 1 82 ? -9.765 3.644 4.974 1.00 96.50 82 ALA A CA 1
ATOM 616 C C . ALA A 1 82 ? -10.726 2.973 3.979 1.00 96.50 82 ALA A C 1
ATOM 618 O O . ALA A 1 82 ? -11.766 3.546 3.656 1.00 96.50 82 ALA A O 1
ATOM 619 N N . ILE A 1 83 ? -10.430 1.741 3.547 1.00 95.81 83 ILE A N 1
ATOM 620 C CA . ILE A 1 83 ? -11.293 0.969 2.638 1.00 95.81 83 ILE A CA 1
ATOM 621 C C . ILE A 1 83 ? -12.643 0.661 3.297 1.00 95.81 83 ILE A C 1
ATOM 623 O O . ILE A 1 83 ? -13.691 0.895 2.692 1.00 95.81 83 ILE A O 1
ATOM 627 N N . VAL A 1 84 ? -12.638 0.181 4.546 1.00 96.31 84 VAL A N 1
ATOM 628 C CA . VAL A 1 84 ? -13.873 -0.125 5.290 1.00 96.31 84 VAL A CA 1
ATOM 629 C C . VAL A 1 84 ? -14.721 1.132 5.483 1.00 96.31 84 VAL A C 1
ATOM 631 O O . VAL A 1 84 ? -15.923 1.109 5.220 1.00 96.31 84 VAL A O 1
ATOM 634 N N . THR A 1 85 ? -14.098 2.239 5.889 1.00 95.12 85 THR A N 1
ATOM 635 C CA . THR A 1 85 ? -14.787 3.520 6.096 1.00 95.12 85 THR A CA 1
ATOM 636 C C . THR A 1 85 ? -15.358 4.055 4.786 1.00 95.12 85 THR A C 1
ATOM 638 O O . THR A 1 85 ? -16.524 4.441 4.742 1.00 95.12 85 THR A O 1
ATOM 641 N N . GLY A 1 86 ? -14.581 4.023 3.699 1.00 92.56 86 GLY A N 1
ATOM 642 C CA . GLY A 1 86 ? -15.039 4.435 2.372 1.00 92.56 86 GLY A CA 1
ATOM 643 C C . GLY A 1 86 ? -16.245 3.626 1.892 1.00 92.56 86 GLY A C 1
ATOM 644 O O . GLY A 1 86 ? -17.223 4.203 1.425 1.00 92.56 86 GLY A O 1
ATOM 645 N N . HIS A 1 87 ? -16.227 2.305 2.095 1.00 90.44 87 HIS A N 1
ATOM 646 C CA . HIS A 1 87 ? -17.360 1.427 1.780 1.00 90.44 87 HIS A CA 1
ATOM 647 C C . HIS A 1 87 ? -18.615 1.744 2.604 1.00 90.44 87 HIS A C 1
ATOM 649 O O . HIS A 1 87 ? -19.731 1.716 2.085 1.00 90.44 87 HIS A O 1
ATOM 655 N N . MET A 1 88 ? -18.457 2.057 3.894 1.00 91.31 88 MET A N 1
ATOM 656 C CA . MET A 1 88 ? -19.581 2.461 4.745 1.00 91.31 88 MET A CA 1
ATOM 657 C C . MET A 1 88 ? -20.181 3.801 4.301 1.00 91.31 88 MET A C 1
ATOM 659 O O . MET A 1 88 ? -21.404 3.931 4.251 1.00 91.31 88 MET A O 1
ATOM 663 N N . LEU A 1 89 ? -19.339 4.777 3.949 1.00 89.06 89 LEU A N 1
ATOM 664 C CA . LEU A 1 89 ? -19.788 6.081 3.457 1.00 89.06 89 LEU A CA 1
ATOM 665 C C . LEU A 1 89 ? -20.528 5.961 2.120 1.00 89.06 89 LEU A C 1
ATOM 667 O O . LEU A 1 89 ? -21.583 6.570 1.963 1.00 89.06 89 LEU A O 1
ATOM 671 N N . ASP A 1 90 ? -20.031 5.135 1.198 1.00 85.19 90 ASP A N 1
ATOM 672 C CA . ASP A 1 90 ? -20.701 4.868 -0.080 1.00 85.19 90 ASP A CA 1
ATOM 673 C C . ASP A 1 90 ? -22.095 4.249 0.120 1.00 85.19 90 ASP A C 1
ATOM 675 O O . ASP A 1 90 ? -23.086 4.707 -0.453 1.00 85.19 90 ASP A O 1
ATOM 679 N N . LYS A 1 91 ? -22.212 3.264 1.022 1.00 79.44 91 LYS A N 1
ATOM 680 C CA . LYS A 1 91 ? -23.507 2.652 1.359 1.00 79.44 91 LYS A CA 1
ATOM 681 C C . LYS A 1 91 ? -24.524 3.647 1.914 1.00 79.44 91 LYS A C 1
ATOM 683 O O . LYS A 1 91 ? -25.711 3.499 1.625 1.00 79.44 91 LYS A O 1
ATOM 688 N N . ASN A 1 92 ? -24.069 4.625 2.691 1.00 75.00 92 ASN A N 1
ATOM 689 C CA . ASN A 1 92 ? -24.929 5.620 3.328 1.00 75.00 92 ASN A CA 1
ATOM 690 C C . ASN A 1 92 ? -25.316 6.776 2.387 1.00 75.00 92 ASN A C 1
ATOM 692 O O . ASN A 1 92 ? -26.248 7.510 2.698 1.00 75.00 92 ASN A O 1
ATOM 696 N N . ASN A 1 93 ? -24.636 6.929 1.245 1.00 67.31 93 ASN A N 1
ATOM 697 C CA . ASN A 1 93 ? -24.769 8.073 0.337 1.00 67.31 93 ASN A CA 1
ATOM 698 C C . ASN A 1 93 ? -25.397 7.703 -1.024 1.00 67.31 93 ASN A C 1
ATOM 700 O O . ASN A 1 93 ? -25.087 8.315 -2.048 1.00 67.31 93 ASN A O 1
ATOM 704 N N . ARG A 1 94 ? -26.254 6.670 -1.065 1.00 55.94 94 ARG A N 1
ATOM 705 C CA . ARG A 1 94 ? -26.875 6.166 -2.305 1.00 55.94 94 ARG A CA 1
ATOM 706 C C . ARG A 1 94 ? -27.926 7.122 -2.892 1.00 55.94 94 ARG A C 1
ATOM 708 O O . ARG A 1 94 ? -29.117 6.844 -2.848 1.00 55.94 94 ARG A O 1
ATOM 715 N N . GLU A 1 95 ? -27.441 8.175 -3.542 1.00 51.88 95 GLU A N 1
ATOM 716 C CA . GLU A 1 95 ? -28.054 8.799 -4.728 1.00 51.88 95 GLU A CA 1
ATOM 717 C C . GLU A 1 95 ? -27.085 8.850 -5.931 1.00 51.88 95 GLU A C 1
ATOM 719 O O . GLU A 1 95 ? -27.371 9.495 -6.937 1.00 51.88 95 GLU A O 1
ATOM 724 N N . LEU A 1 96 ? -25.932 8.169 -5.888 1.00 51.34 96 LEU A N 1
ATOM 725 C CA . LEU A 1 96 ? -24.956 8.234 -6.983 1.00 51.34 96 LEU A CA 1
ATOM 726 C C . LEU A 1 96 ? -25.128 7.111 -8.023 1.00 51.34 96 LEU A C 1
ATOM 728 O O . LEU A 1 96 ? -25.486 5.982 -7.675 1.00 51.34 96 LEU A O 1
ATOM 732 N N . PRO A 1 97 ? -24.908 7.423 -9.317 1.00 41.78 97 PRO A N 1
ATOM 733 C CA . PRO A 1 97 ? -25.335 6.591 -10.429 1.00 41.78 97 PRO A CA 1
ATOM 734 C C . PRO A 1 97 ? -24.566 5.276 -10.454 1.00 41.78 97 PRO A C 1
ATOM 736 O O . PRO A 1 97 ? -23.371 5.245 -10.164 1.00 41.78 97 PRO A O 1
ATOM 739 N N . SER A 1 98 ? -25.260 4.212 -10.872 1.00 43.59 98 SER A N 1
ATOM 740 C CA . SER A 1 98 ? -24.672 2.931 -11.266 1.00 43.59 98 SER A CA 1
ATOM 741 C C . SER A 1 98 ? -23.328 3.173 -11.948 1.00 43.59 98 SER A C 1
ATOM 743 O O . SER A 1 98 ? -23.275 3.833 -12.989 1.00 43.59 98 SER A O 1
ATOM 745 N N . TYR A 1 99 ? -22.250 2.668 -11.340 1.00 48.66 99 TYR A N 1
ATOM 746 C CA . TYR A 1 99 ? -20.973 2.517 -12.021 1.00 48.66 99 TYR A CA 1
ATOM 747 C C . TYR A 1 99 ? -21.288 1.802 -13.334 1.00 48.66 99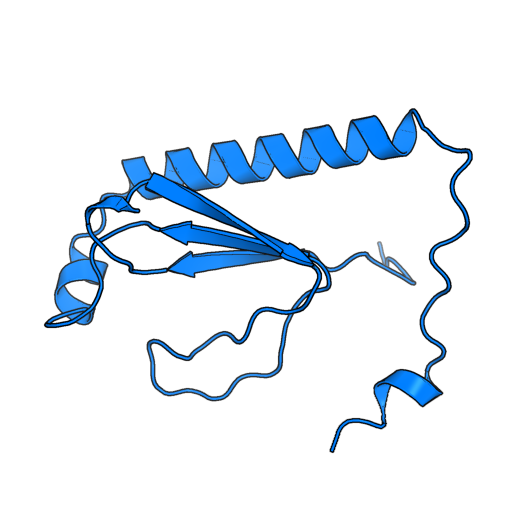 TYR A C 1
ATOM 749 O O . TYR A 1 99 ? -21.649 0.623 -13.329 1.00 48.66 99 TYR A O 1
ATOM 757 N N . LYS A 1 100 ? -21.285 2.547 -14.449 1.00 44.91 100 LYS A N 1
ATOM 758 C CA . LYS A 1 100 ? -21.485 1.973 -15.774 1.00 44.91 100 LYS A CA 1
ATOM 759 C C . LYS A 1 100 ? -20.341 0.995 -15.939 1.00 44.91 100 LYS A C 1
ATOM 761 O O . LYS A 1 100 ? -19.206 1.424 -16.126 1.00 44.91 100 LYS A O 1
ATOM 766 N N . ALA A 1 101 ? -20.647 -0.295 -15.829 1.00 45.81 101 ALA A N 1
ATOM 767 C CA . ALA A 1 101 ? -19.744 -1.347 -16.241 1.00 45.81 101 ALA A CA 1
ATOM 768 C C . ALA A 1 101 ? -19.188 -0.936 -17.606 1.00 45.81 101 ALA A C 1
ATOM 770 O O . ALA A 1 101 ? -19.958 -0.738 -18.551 1.00 45.81 101 ALA A O 1
ATOM 771 N N . LEU A 1 102 ? -17.876 -0.704 -17.678 1.00 48.56 102 LEU A N 1
ATOM 772 C CA . LEU A 1 102 ? -17.205 -0.470 -18.947 1.00 48.56 102 LEU A CA 1
ATOM 773 C C . LEU A 1 102 ? -17.618 -1.612 -19.871 1.00 48.56 102 LEU A C 1
ATOM 775 O O . LEU A 1 102 ? -17.467 -2.789 -19.536 1.00 48.56 102 LEU A O 1
ATOM 779 N N . SER A 1 103 ? -18.234 -1.253 -2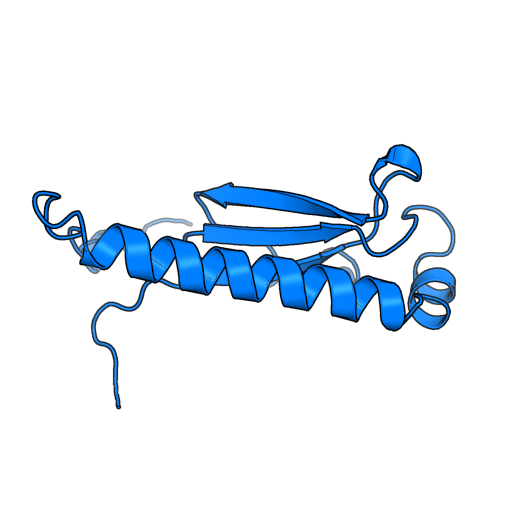0.994 1.00 45.22 103 SER A N 1
ATOM 780 C CA . SER A 1 103 ? -18.679 -2.236 -21.973 1.00 45.22 103 SER A CA 1
ATOM 781 C C . SER A 1 103 ? -17.479 -3.103 -22.400 1.00 45.22 103 SER A C 1
ATOM 783 O O . SER A 1 103 ? -16.377 -2.563 -22.545 1.00 45.22 103 SER A O 1
ATOM 785 N N . PRO A 1 104 ? -17.646 -4.428 -22.592 1.00 46.84 104 PRO A N 1
ATOM 786 C CA . PRO A 1 104 ? -16.545 -5.359 -22.887 1.00 46.84 104 PRO A CA 1
ATOM 787 C C . PRO A 1 104 ? -15.661 -4.963 -24.081 1.00 46.84 104 PRO A C 1
ATOM 789 O O . PRO A 1 104 ? -14.529 -5.437 -24.201 1.00 46.84 104 PRO A O 1
ATOM 792 N N . ASP A 1 105 ? -16.169 -4.092 -24.950 1.00 52.38 105 ASP A N 1
ATOM 793 C CA . ASP A 1 105 ? -15.498 -3.599 -26.149 1.00 52.38 105 ASP A CA 1
ATOM 794 C C . ASP A 1 105 ? -14.472 -2.493 -25.848 1.00 52.38 105 ASP A C 1
ATOM 796 O O . ASP A 1 105 ? -13.488 -2.351 -26.571 1.00 52.38 105 ASP A O 1
ATOM 800 N N . GLN A 1 106 ? -14.619 -1.764 -24.734 1.00 49.03 106 GLN A N 1
ATOM 801 C CA . GLN A 1 106 ? -13.670 -0.721 -24.314 1.00 49.03 106 GLN A CA 1
ATOM 802 C C . GLN A 1 106 ? -12.441 -1.287 -23.581 1.00 49.03 106 GLN A C 1
ATOM 804 O O . GLN A 1 106 ? -11.411 -0.622 -23.512 1.00 49.03 106 GLN A O 1
ATOM 809 N N . ALA A 1 107 ? -12.508 -2.530 -23.090 1.00 49.38 107 ALA A N 1
ATOM 810 C CA . ALA A 1 107 ? -11.397 -3.202 -22.407 1.00 49.38 107 ALA A CA 1
ATOM 811 C C . ALA A 1 107 ? -10.381 -3.865 -23.364 1.00 49.38 107 ALA A C 1
ATOM 813 O O . ALA A 1 107 ? -9.288 -4.229 -22.941 1.00 49.38 107 ALA A O 1
ATOM 814 N N . ARG A 1 108 ? -10.716 -4.027 -24.655 1.00 42.12 108 ARG A N 1
ATOM 815 C CA . ARG A 1 108 ? -9.856 -4.689 -25.663 1.00 42.12 108 ARG A CA 1
ATOM 816 C C . ARG A 1 108 ? -9.053 -3.731 -26.553 1.00 42.12 108 ARG A C 1
ATOM 818 O O . ARG A 1 108 ? -8.371 -4.187 -27.465 1.00 42.12 108 ARG A O 1
ATOM 825 N N . GLY A 1 109 ? -9.136 -2.421 -26.314 1.00 34.19 109 GLY A N 1
ATOM 826 C CA . GLY A 1 109 ? -8.602 -1.392 -27.216 1.00 34.19 109 GLY A CA 1
ATOM 827 C C . GLY A 1 109 ? -7.253 -0.769 -26.846 1.00 34.19 109 GLY A C 1
ATOM 828 O O . GLY A 1 109 ? -6.767 0.062 -27.608 1.00 34.19 109 GLY A O 1
ATOM 829 N N . VAL A 1 110 ? -6.635 -1.128 -25.718 1.00 41.78 110 VAL A N 1
ATOM 830 C CA . VAL A 1 110 ? -5.313 -0.588 -25.359 1.00 41.78 110 VAL A CA 1
ATOM 831 C C . VAL A 1 110 ? -4.249 -1.546 -25.889 1.00 41.78 110 VAL A C 1
ATOM 833 O O . VAL A 1 110 ? -3.962 -2.567 -25.267 1.00 41.78 110 VAL A O 1
ATOM 836 N N . LYS A 1 111 ? -3.754 -1.252 -27.098 1.00 35.69 111 LYS A N 1
ATOM 837 C CA . LYS A 1 111 ? -2.497 -1.817 -27.605 1.00 35.69 111 LYS A CA 1
ATOM 838 C C . LYS A 1 111 ? -1.324 -1.383 -26.736 1.00 35.69 111 LYS A C 1
ATOM 840 O O . LYS A 1 111 ? -1.360 -0.226 -26.261 1.00 35.69 111 LYS A O 1
#

pLDDT: mean 80.28, std 17.69, range [34.19, 98.06]

Radius of gyration: 16.86 Å; chains: 1; bounding box: 49×28×40 Å